Protein AF-A0A2E7MRR0-F1 (afdb_monomer_lite)

Foldseek 3Di:
DDPPDDPPVVVVVVPPDCVCVVVVVVVVVLVCVQVVQQAWDFDDDPPDTDTGGPNVVVVVVVVVVVVVVVVVVVVVVVVVVD

Secondary structure (DSSP, 8-state):
------SHHHHHHTT--HHHHHHHHHHHHHHHHHHHTTSEEEEEETTEEEEEEHHHHHHHHHHHHHHHHHHHHHHHHHHH--

Structure (mmCIF, N/CA/C/O backbone):
data_AF-A0A2E7MRR0-F1
#
_entry.id   AF-A0A2E7MRR0-F1
#
loop_
_atom_site.group_PDB
_atom_site.id
_atom_site.type_symbol
_atom_site.label_atom_id
_atom_site.label_alt_id
_atom_site.label_comp_id
_atom_site.label_asym_id
_atom_site.label_entity_id
_atom_site.label_seq_id
_atom_site.pdbx_PDB_ins_code
_atom_site.Cartn_x
_atom_site.Cartn_y
_atom_site.Cartn_z
_atom_site.occupancy
_atom_site.B_iso_or_equiv
_atom_site.auth_seq_id
_atom_site.auth_comp_id
_atom_site.auth_asym_id
_atom_site.auth_atom_id
_atom_site.pdbx_PDB_model_num
ATOM 1 N N . MET A 1 1 ? 16.273 -17.889 -50.638 1.00 42.53 1 MET A N 1
ATOM 2 C CA . MET A 1 1 ? 16.928 -16.684 -50.091 1.00 42.53 1 MET A CA 1
ATOM 3 C C . MET A 1 1 ? 15.915 -16.065 -49.149 1.00 42.53 1 MET A C 1
ATOM 5 O O . MET A 1 1 ? 15.018 -15.368 -49.596 1.00 42.53 1 MET A O 1
ATOM 9 N N . GLU A 1 2 ? 15.949 -16.493 -47.889 1.00 51.34 2 GLU A N 1
ATOM 10 C CA . GLU A 1 2 ? 15.046 -16.028 -46.835 1.00 51.34 2 GLU A CA 1
ATOM 11 C C . GLU A 1 2 ? 15.609 -14.746 -46.222 1.00 51.34 2 GLU A C 1
ATOM 13 O O . GLU A 1 2 ? 16.517 -14.781 -45.389 1.00 51.34 2 GLU A O 1
ATOM 18 N N . ASP A 1 3 ? 15.068 -13.608 -46.651 1.00 54.47 3 ASP A N 1
ATOM 19 C CA . ASP A 1 3 ? 15.348 -12.315 -46.039 1.00 54.47 3 ASP A CA 1
ATOM 20 C C . ASP A 1 3 ? 14.700 -12.271 -44.652 1.00 54.47 3 ASP A C 1
ATOM 22 O O . ASP A 1 3 ? 13.520 -11.974 -44.459 1.00 54.47 3 ASP A O 1
ATOM 26 N N . SER A 1 4 ? 15.508 -12.626 -43.662 1.00 57.41 4 SER A N 1
ATOM 27 C CA . SER A 1 4 ? 15.196 -12.502 -42.246 1.00 57.41 4 SER A CA 1
ATOM 28 C C . SER A 1 4 ? 15.037 -11.018 -41.932 1.00 57.41 4 SER A C 1
ATOM 30 O O . SER A 1 4 ? 16.035 -10.311 -41.903 1.00 57.41 4 SER A O 1
ATOM 32 N N . GLN A 1 5 ? 13.809 -10.532 -41.731 1.00 61.09 5 GLN A N 1
ATOM 33 C CA . GLN A 1 5 ? 13.509 -9.132 -41.417 1.00 61.09 5 GLN A CA 1
ATOM 34 C C . GLN A 1 5 ? 13.661 -8.890 -39.898 1.00 61.09 5 GLN A C 1
ATOM 36 O O . GLN A 1 5 ? 12.721 -9.178 -39.154 1.00 61.09 5 GLN A O 1
ATOM 41 N N . PRO A 1 6 ? 14.783 -8.351 -39.367 1.00 56.66 6 PRO A N 1
ATOM 42 C CA . PRO A 1 6 ? 15.027 -8.300 -37.932 1.00 56.66 6 PRO A CA 1
ATOM 43 C C . PRO A 1 6 ? 15.186 -6.832 -37.523 1.00 56.66 6 PRO A C 1
ATOM 45 O O . PRO A 1 6 ? 16.281 -6.380 -37.212 1.00 56.66 6 PRO A O 1
ATOM 48 N N . SER A 1 7 ? 14.134 -6.019 -37.644 1.00 63.12 7 SER A N 1
ATOM 49 C CA . SER A 1 7 ? 14.291 -4.580 -37.352 1.00 63.12 7 SER A CA 1
ATOM 50 C C . SER A 1 7 ? 13.036 -3.884 -36.831 1.00 63.12 7 SER A C 1
ATOM 52 O O . SER A 1 7 ? 13.130 -3.009 -35.974 1.00 63.12 7 SER A O 1
ATOM 54 N N . SER A 1 8 ? 11.837 -4.335 -37.218 1.00 65.19 8 SER A N 1
ATOM 55 C CA . SER A 1 8 ? 10.601 -3.661 -36.790 1.00 65.19 8 SER A CA 1
ATOM 56 C C . SER A 1 8 ? 10.321 -3.794 -35.283 1.00 65.19 8 SER A C 1
ATOM 58 O O . SER A 1 8 ? 9.826 -2.858 -34.657 1.00 65.19 8 SER A O 1
ATOM 60 N N . ALA A 1 9 ? 10.674 -4.925 -34.662 1.00 65.19 9 ALA A N 1
ATOM 61 C CA . ALA A 1 9 ? 10.462 -5.138 -33.227 1.00 65.19 9 ALA A CA 1
ATOM 62 C C . ALA A 1 9 ? 11.413 -4.294 -32.356 1.00 65.19 9 ALA A C 1
ATOM 64 O O . ALA A 1 9 ? 10.988 -3.712 -31.358 1.00 65.19 9 ALA A O 1
ATOM 65 N N . ALA A 1 10 ? 12.681 -4.175 -32.758 1.00 63.75 10 ALA A N 1
ATOM 66 C CA . ALA A 1 10 ? 13.692 -3.423 -32.020 1.00 63.75 10 ALA A CA 1
ATOM 6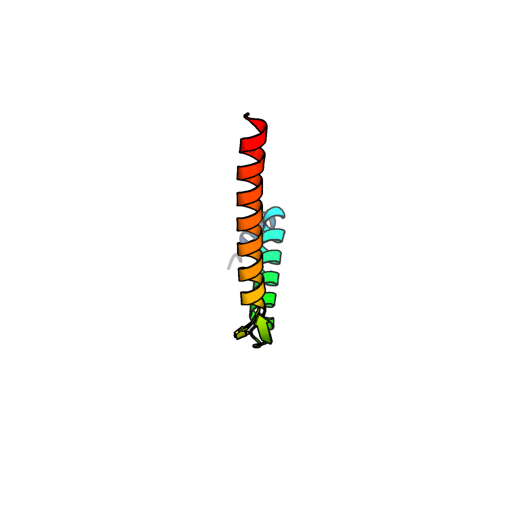7 C C . ALA A 1 10 ? 13.456 -1.901 -32.086 1.00 63.75 10 ALA A C 1
ATOM 69 O O . ALA A 1 10 ? 13.609 -1.209 -31.079 1.00 63.75 10 ALA A O 1
ATOM 70 N N . GLU A 1 11 ? 13.004 -1.371 -33.230 1.00 63.69 11 GLU A N 1
ATOM 71 C CA . GLU A 1 11 ? 12.632 0.048 -33.351 1.00 63.69 11 GLU A CA 1
ATOM 72 C C . GLU A 1 11 ? 11.382 0.418 -32.542 1.00 63.69 11 GLU A C 1
ATOM 74 O O . GLU A 1 11 ? 11.289 1.527 -32.012 1.00 63.69 11 GLU A O 1
ATOM 79 N N . ARG A 1 12 ? 10.425 -0.508 -32.404 1.00 62.12 12 ARG A N 1
ATOM 80 C CA . ARG A 1 12 ? 9.200 -0.299 -31.615 1.00 62.12 12 ARG A CA 1
ATOM 81 C C . ARG A 1 12 ? 9.475 -0.186 -30.118 1.00 62.12 12 ARG A C 1
ATOM 83 O O . ARG A 1 12 ? 8.860 0.646 -29.457 1.00 62.12 12 ARG A O 1
ATOM 90 N N . LEU A 1 13 ? 10.430 -0.957 -29.598 1.00 61.66 13 LEU A N 1
ATOM 91 C CA . LEU A 1 13 ? 10.853 -0.872 -28.196 1.00 61.66 13 LEU A CA 1
ATOM 92 C C . LEU A 1 13 ? 11.547 0.462 -27.880 1.00 61.66 13 LEU A C 1
ATOM 94 O O . LEU A 1 13 ? 11.397 0.991 -26.782 1.00 61.66 13 LEU A O 1
ATOM 98 N N . LYS A 1 14 ? 12.238 1.057 -28.861 1.00 61.25 14 LYS A N 1
ATOM 99 C CA . LYS A 1 14 ? 12.936 2.344 -28.709 1.00 61.25 14 LYS A CA 1
ATOM 100 C C . LYS A 1 14 ? 11.988 3.550 -28.591 1.00 61.25 14 LYS A C 1
ATOM 102 O O . LYS A 1 14 ? 12.423 4.622 -28.184 1.00 61.25 14 LYS A O 1
ATOM 107 N N . LYS A 1 15 ? 10.703 3.384 -28.929 1.00 60.97 15 LYS A N 1
ATOM 108 C CA . LYS A 1 15 ? 9.656 4.419 -28.816 1.00 60.97 15 LYS A CA 1
ATOM 109 C C . LYS A 1 15 ? 8.815 4.320 -27.541 1.00 60.97 15 LYS A C 1
ATOM 111 O O . LYS A 1 15 ? 7.841 5.059 -27.410 1.00 60.97 15 LYS A O 1
ATOM 116 N N . ILE A 1 16 ? 9.150 3.424 -26.611 1.00 66.38 16 ILE A N 1
ATOM 117 C CA . ILE A 1 16 ? 8.471 3.392 -25.315 1.00 66.38 16 ILE A CA 1
ATOM 118 C C . ILE A 1 16 ? 8.940 4.607 -24.522 1.00 66.38 16 ILE A C 1
ATOM 120 O O . ILE A 1 16 ? 10.070 4.664 -24.042 1.00 66.38 16 ILE A O 1
ATOM 124 N N . ASP A 1 17 ? 8.055 5.593 -24.430 1.00 69.38 17 ASP A N 1
ATOM 125 C CA . ASP A 1 17 ? 8.284 6.816 -23.679 1.00 69.38 17 ASP A CA 1
ATOM 126 C C . ASP A 1 17 ? 8.622 6.448 -22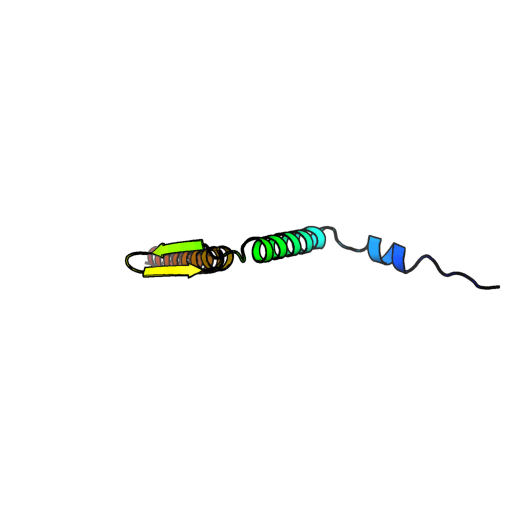.218 1.00 69.38 17 ASP A C 1
ATOM 128 O O . ASP A 1 17 ? 7.813 5.774 -21.565 1.00 69.38 17 ASP A O 1
ATOM 132 N N . PRO A 1 18 ? 9.777 6.865 -21.663 1.00 72.62 18 PRO A N 1
ATOM 133 C CA . PRO A 1 18 ? 10.191 6.507 -20.300 1.00 72.62 18 PRO A CA 1
ATOM 134 C C . PRO A 1 18 ? 9.165 6.914 -19.229 1.00 72.62 18 PRO A C 1
ATOM 136 O O . PRO A 1 18 ? 9.146 6.365 -18.129 1.00 72.62 18 PRO A O 1
ATOM 139 N N . LYS A 1 19 ? 8.239 7.814 -19.576 1.00 75.38 19 LYS A N 1
ATOM 140 C CA . LYS A 1 19 ? 7.070 8.186 -18.777 1.00 75.38 19 LYS A CA 1
ATOM 141 C C . LYS A 1 19 ? 6.167 6.998 -18.403 1.00 75.38 19 LYS A C 1
ATOM 143 O O . LYS A 1 19 ? 5.606 6.996 -17.310 1.00 75.38 19 LYS A O 1
ATOM 148 N N . TYR A 1 20 ? 6.036 5.984 -19.262 1.00 78.12 20 TYR A N 1
ATOM 149 C CA . TYR A 1 20 ? 5.212 4.797 -18.983 1.00 78.12 20 TYR A CA 1
ATOM 150 C C . TYR A 1 20 ? 5.911 3.782 -18.077 1.00 78.12 20 TYR A C 1
ATOM 152 O O . TYR A 1 20 ? 5.251 2.966 -17.435 1.00 78.12 20 TYR A O 1
ATOM 160 N N . PHE A 1 21 ? 7.237 3.866 -17.973 1.00 85.38 21 PHE A N 1
ATOM 161 C CA . PHE A 1 21 ? 8.039 2.954 -17.167 1.00 85.38 21 PHE A CA 1
ATOM 162 C C . PHE A 1 21 ? 7.685 3.062 -15.678 1.00 85.38 21 PHE A C 1
ATOM 164 O O . PHE A 1 21 ? 7.533 2.048 -15.003 1.00 85.38 21 PHE A O 1
ATOM 171 N N . GLY A 1 22 ? 7.439 4.283 -15.187 1.00 89.31 22 GLY A N 1
ATOM 172 C CA . GLY A 1 22 ? 6.993 4.514 -13.811 1.00 89.31 22 GLY A CA 1
ATOM 173 C C . GLY A 1 22 ? 5.650 3.847 -13.503 1.00 89.31 22 GLY A C 1
ATOM 174 O O . GLY A 1 22 ? 5.525 3.174 -12.487 1.00 89.31 22 GLY A O 1
ATOM 175 N N . GLY A 1 23 ? 4.672 3.958 -14.408 1.00 89.38 23 GLY A N 1
ATOM 176 C CA . GLY A 1 23 ? 3.357 3.334 -14.232 1.00 89.38 23 GLY A CA 1
ATOM 177 C C . GLY A 1 23 ? 3.426 1.806 -14.204 1.00 89.38 23 GLY A C 1
ATOM 178 O O . GLY A 1 23 ? 2.815 1.179 -13.341 1.00 89.38 23 GLY A O 1
ATOM 179 N N . VAL A 1 24 ? 4.218 1.209 -15.102 1.00 90.06 24 VAL A N 1
ATOM 180 C CA . VAL A 1 24 ? 4.431 -0.246 -15.135 1.00 90.06 24 VAL A CA 1
ATOM 181 C C . VAL A 1 24 ? 5.139 -0.722 -13.866 1.00 90.06 24 VAL A C 1
ATOM 183 O O . VAL A 1 24 ? 4.685 -1.684 -13.254 1.00 90.06 24 VAL A O 1
ATOM 186 N N . ILE A 1 25 ? 6.194 -0.029 -13.420 1.00 93.62 25 ILE A N 1
ATOM 187 C CA . ILE A 1 25 ? 6.889 -0.360 -12.166 1.00 93.62 25 ILE A CA 1
ATOM 188 C C . ILE A 1 25 ? 5.931 -0.270 -10.979 1.00 93.62 25 ILE A C 1
ATOM 190 O O . ILE A 1 25 ? 5.849 -1.211 -10.193 1.00 93.62 25 ILE A O 1
ATOM 194 N N . SER A 1 26 ? 5.182 0.828 -10.849 1.00 90.75 26 SER A N 1
ATOM 195 C CA . SER A 1 26 ? 4.217 0.996 -9.760 1.00 90.75 26 SER A CA 1
ATOM 196 C C . SER A 1 26 ? 3.160 -0.105 -9.759 1.00 90.75 26 SER A C 1
ATOM 198 O O . SER A 1 26 ? 2.831 -0.619 -8.694 1.00 90.75 26 SER A O 1
ATOM 200 N N . LEU A 1 27 ? 2.662 -0.505 -10.933 1.00 89.44 27 LEU A N 1
ATOM 201 C CA . LEU A 1 27 ? 1.708 -1.603 -11.052 1.00 89.44 27 LEU A CA 1
ATOM 202 C C . LEU A 1 27 ? 2.319 -2.935 -10.599 1.00 89.44 27 LEU A C 1
ATOM 204 O O . LEU A 1 27 ? 1.695 -3.653 -9.825 1.00 89.44 27 LEU A O 1
ATOM 208 N N . VAL A 1 28 ? 3.540 -3.254 -11.036 1.00 94.75 28 VAL A N 1
ATOM 209 C CA . VAL A 1 28 ? 4.240 -4.484 -10.628 1.00 94.75 28 VAL A CA 1
ATOM 210 C C . VAL A 1 28 ? 4.466 -4.507 -9.117 1.00 94.75 28 VAL A C 1
ATOM 212 O O . VAL A 1 28 ? 4.154 -5.503 -8.469 1.00 94.75 28 VAL A O 1
ATOM 215 N N . VAL A 1 29 ? 4.948 -3.404 -8.539 1.00 93.75 29 VAL A N 1
ATOM 216 C CA . VAL A 1 29 ? 5.146 -3.273 -7.088 1.00 93.75 29 VAL A CA 1
ATOM 217 C C . VAL A 1 29 ? 3.825 -3.444 -6.341 1.00 93.75 29 VAL A C 1
ATOM 219 O O . VAL A 1 29 ? 3.782 -4.167 -5.350 1.00 93.75 29 VAL A O 1
ATOM 222 N N . LEU A 1 30 ? 2.739 -2.837 -6.829 1.00 87.19 30 LEU A N 1
ATOM 223 C CA . LEU A 1 30 ? 1.414 -2.973 -6.227 1.00 87.19 30 LEU A CA 1
ATOM 224 C C . LEU A 1 30 ? 0.911 -4.421 -6.270 1.00 87.19 30 LEU A C 1
ATOM 226 O O . LEU A 1 30 ? 0.385 -4.916 -5.278 1.00 87.19 30 LEU A O 1
ATOM 230 N N . LEU A 1 31 ? 1.086 -5.114 -7.395 1.00 88.12 31 LEU A N 1
ATOM 231 C CA . LEU A 1 31 ? 0.692 -6.516 -7.524 1.00 88.12 31 LEU A CA 1
ATOM 232 C C . LEU A 1 31 ? 1.493 -7.410 -6.575 1.00 88.12 31 LEU A C 1
ATOM 234 O O . LEU A 1 31 ? 0.903 -8.223 -5.867 1.00 88.12 31 LEU A O 1
ATOM 238 N N . LEU A 1 32 ? 2.816 -7.229 -6.508 1.00 90.88 32 LEU A N 1
ATOM 239 C CA . LEU A 1 32 ? 3.663 -7.944 -5.551 1.00 90.88 32 LEU A CA 1
ATOM 240 C C . LEU A 1 32 ? 3.233 -7.665 -4.114 1.00 90.88 32 LEU A C 1
ATOM 242 O O . LEU A 1 32 ? 3.128 -8.593 -3.320 1.00 90.88 32 LEU A O 1
ATOM 246 N N . PHE A 1 33 ? 2.930 -6.407 -3.801 1.00 86.81 33 PHE A N 1
ATOM 247 C CA . PHE A 1 33 ? 2.422 -6.015 -2.500 1.00 86.81 33 PHE A CA 1
ATOM 248 C C . PHE A 1 33 ? 1.129 -6.769 -2.152 1.00 86.81 33 PHE A C 1
ATOM 250 O O . PHE A 1 33 ? 1.058 -7.380 -1.091 1.00 86.81 33 PHE A O 1
ATOM 257 N N . VAL A 1 34 ? 0.137 -6.804 -3.048 1.00 83.69 34 VAL A N 1
ATOM 258 C CA . VAL A 1 34 ? -1.130 -7.529 -2.828 1.00 83.69 34 VAL A CA 1
ATOM 259 C C . VAL A 1 34 ? -0.897 -9.030 -2.642 1.00 83.69 34 VAL A C 1
ATOM 261 O O . VAL A 1 34 ? -1.385 -9.611 -1.671 1.00 83.69 34 VAL A O 1
ATOM 264 N N . PHE A 1 35 ? -0.129 -9.661 -3.536 1.00 85.31 35 PHE A N 1
ATOM 265 C CA . PHE A 1 35 ? 0.102 -11.105 -3.483 1.00 85.31 35 PHE A CA 1
ATOM 266 C C . PHE A 1 35 ? 0.909 -11.530 -2.254 1.00 85.31 35 PHE A C 1
ATOM 268 O O . PHE A 1 35 ? 0.565 -12.529 -1.629 1.00 85.31 35 PHE A O 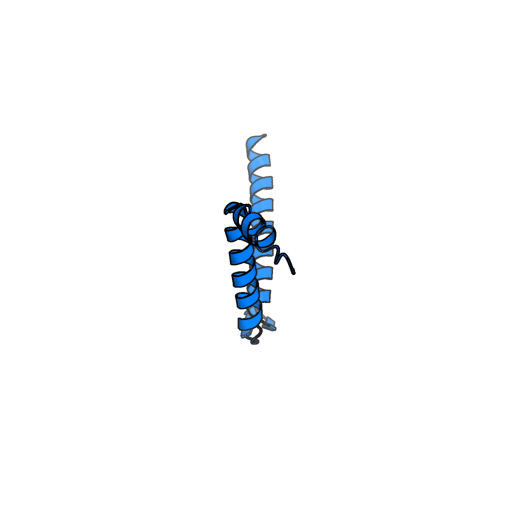1
ATOM 275 N N . GLN A 1 36 ? 1.927 -10.761 -1.857 1.00 84.56 36 GLN A N 1
ATOM 276 C CA . GLN A 1 36 ? 2.696 -11.045 -0.639 1.00 84.56 36 GLN A CA 1
ATOM 277 C C . GLN A 1 36 ? 1.870 -10.813 0.633 1.00 84.56 36 GLN A C 1
ATOM 279 O O . GLN A 1 36 ? 2.022 -11.540 1.605 1.00 84.56 36 GLN A O 1
ATOM 284 N N . ASN A 1 37 ? 0.953 -9.843 0.627 1.00 87.00 37 ASN A N 1
ATOM 285 C CA . ASN A 1 37 ? 0.154 -9.474 1.799 1.00 87.00 37 ASN A CA 1
ATOM 286 C C . ASN A 1 37 ? -1.231 -10.143 1.824 1.00 87.00 37 ASN A C 1
ATOM 288 O O . ASN A 1 37 ? -2.169 -9.610 2.419 1.00 87.00 37 ASN A O 1
ATOM 292 N N . THR A 1 38 ? -1.379 -11.297 1.165 1.00 85.88 38 THR A N 1
ATOM 293 C CA . THR A 1 38 ? -2.615 -12.101 1.222 1.00 85.88 38 THR A CA 1
ATOM 294 C C . THR A 1 38 ? -2.730 -12.891 2.533 1.00 85.88 38 THR A C 1
ATOM 296 O O . THR A 1 38 ? -3.816 -13.356 2.887 1.00 85.88 38 THR A O 1
ATOM 299 N N . GLU A 1 39 ? -1.634 -13.009 3.287 1.00 85.19 39 GLU A N 1
ATOM 300 C CA . GLU A 1 39 ? -1.656 -13.583 4.630 1.00 85.19 39 GLU A CA 1
ATOM 301 C C . GLU A 1 39 ? -2.617 -12.813 5.542 1.00 85.19 39 GLU A C 1
ATOM 303 O O . GLU A 1 39 ? -2.653 -11.580 5.566 1.00 85.19 39 GLU A O 1
ATOM 308 N N . LYS A 1 40 ? -3.443 -13.564 6.274 1.00 85.94 40 LYS A N 1
ATOM 309 C CA . LYS A 1 40 ? -4.462 -12.993 7.153 1.00 85.94 40 LYS A CA 1
ATOM 310 C C . LYS A 1 40 ? -3.789 -12.471 8.416 1.00 85.94 40 LYS A C 1
ATOM 312 O O . LYS A 1 40 ? -3.195 -13.245 9.161 1.00 85.94 40 LYS A O 1
ATOM 317 N N . THR A 1 41 ? -3.928 -11.179 8.676 1.00 86.00 41 THR A N 1
ATOM 318 C CA . THR A 1 41 ? -3.510 -10.555 9.931 1.00 86.00 41 THR A CA 1
ATOM 319 C C . THR A 1 41 ? -4.731 -10.369 10.824 1.00 86.00 41 THR A C 1
ATOM 321 O O . THR A 1 41 ? -5.816 -10.041 10.337 1.00 86.00 41 THR A O 1
ATOM 324 N N . GLN A 1 42 ? -4.561 -10.590 12.127 1.00 91.81 42 GLN A N 1
ATOM 325 C CA . GLN A 1 42 ? -5.590 -10.270 13.112 1.00 91.81 42 GLN A CA 1
ATOM 326 C C . GLN A 1 42 ? -5.612 -8.760 13.329 1.00 91.81 42 GLN A C 1
ATOM 328 O O . GLN A 1 42 ? -4.597 -8.170 13.698 1.00 91.81 42 GLN A O 1
ATOM 333 N N . VAL A 1 43 ? -6.757 -8.143 13.062 1.00 91.06 43 VAL A N 1
ATOM 334 C CA . VAL A 1 43 ? -6.977 -6.714 13.258 1.00 91.06 43 VAL A CA 1
ATOM 335 C C . VAL A 1 43 ? -8.004 -6.542 14.362 1.00 91.06 43 VAL A C 1
ATOM 337 O O . VAL A 1 43 ? -9.158 -6.939 14.202 1.00 91.06 43 VAL A O 1
ATOM 340 N N . GLU A 1 44 ? -7.573 -5.916 15.450 1.00 91.62 44 GLU A N 1
ATOM 341 C CA . GLU A 1 44 ? -8.443 -5.473 16.532 1.00 91.62 44 GLU A CA 1
ATOM 342 C C . GLU A 1 44 ? -8.822 -4.010 16.267 1.00 91.62 44 GLU A C 1
ATOM 344 O O . GLU A 1 44 ? -7.971 -3.115 16.237 1.00 91.62 44 GLU A O 1
ATOM 349 N N . PHE A 1 45 ? -10.103 -3.760 16.000 1.00 89.38 45 PHE A N 1
ATOM 350 C CA . PHE A 1 45 ? -10.621 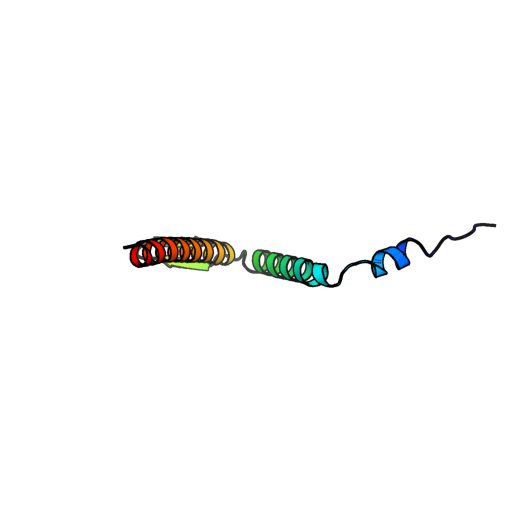-2.421 15.741 1.00 89.38 45 PHE A CA 1
ATOM 351 C C . PHE A 1 45 ? -11.824 -2.122 16.630 1.00 89.38 45 PHE A C 1
ATOM 353 O O . PHE A 1 45 ? -12.924 -2.631 16.410 1.00 89.38 45 PHE A O 1
ATOM 360 N N . LEU A 1 46 ? -11.618 -1.226 17.600 1.00 91.25 46 LEU A N 1
ATOM 361 C CA . LEU A 1 46 ? -12.583 -0.859 18.639 1.00 91.25 46 LEU A CA 1
ATOM 362 C C . LEU A 1 46 ? -13.007 -2.061 19.502 1.00 91.25 46 LEU A C 1
ATOM 364 O O . LEU A 1 46 ? -12.439 -2.274 20.563 1.00 91.25 46 LEU A O 1
ATOM 368 N N . TRP A 1 47 ? -14.005 -2.818 19.053 1.00 94.69 47 TRP A N 1
ATOM 369 C CA . TRP A 1 47 ? -14.553 -4.023 19.696 1.00 94.69 47 TRP A CA 1
ATOM 370 C C . TRP A 1 47 ? -14.783 -5.150 18.677 1.00 94.69 47 TRP A C 1
ATOM 372 O O . TRP A 1 47 ? -15.550 -6.079 18.923 1.00 94.69 47 TRP A O 1
ATOM 382 N N . PHE A 1 48 ? -14.170 -5.035 17.498 1.00 91.75 48 PHE A N 1
ATOM 383 C CA . PHE A 1 48 ? -14.219 -6.037 16.445 1.00 91.75 48 PHE A CA 1
ATOM 384 C C . PHE A 1 48 ? -12.859 -6.702 16.284 1.00 91.75 48 PHE A C 1
ATOM 386 O O . PHE A 1 48 ? -11.860 -6.014 16.084 1.00 91.75 48 PHE A O 1
ATOM 393 N N . ASP A 1 49 ? -12.873 -8.031 16.260 1.00 94.00 49 ASP A N 1
ATOM 394 C CA . ASP A 1 49 ? -11.739 -8.862 15.873 1.00 94.00 49 ASP A CA 1
ATOM 395 C C . ASP A 1 49 ? -11.990 -9.435 14.483 1.00 94.00 49 ASP A C 1
ATOM 397 O O . ASP A 1 49 ? -12.902 -10.240 14.273 1.00 94.00 49 ASP A O 1
ATOM 401 N N . ILE A 1 50 ? -11.200 -8.991 13.507 1.00 92.44 50 ILE A N 1
ATOM 402 C CA . ILE A 1 50 ? -11.369 -9.377 12.107 1.00 92.44 50 ILE A CA 1
ATOM 403 C C . ILE A 1 50 ? -10.042 -9.903 11.566 1.00 92.44 50 ILE A C 1
ATOM 405 O O . ILE A 1 50 ? -9.024 -9.214 11.575 1.00 92.44 50 ILE A O 1
ATOM 409 N N . ALA A 1 51 ? -10.073 -11.120 11.025 1.00 92.81 51 ALA A N 1
ATOM 410 C CA . ALA A 1 51 ? -8.963 -11.691 10.275 1.00 92.81 51 ALA A CA 1
ATOM 411 C C . ALA A 1 51 ? -9.052 -11.238 8.813 1.00 92.81 51 ALA A C 1
ATOM 413 O O . ALA A 1 51 ? -9.910 -11.720 8.065 1.00 92.81 51 ALA A O 1
ATOM 414 N N . MET A 1 52 ? -8.164 -10.343 8.379 1.00 89.88 52 MET A N 1
ATOM 415 C CA . MET A 1 52 ? -8.150 -9.872 6.993 1.00 89.88 52 MET A CA 1
ATOM 416 C C . MET A 1 52 ? -6.733 -9.715 6.431 1.00 89.88 52 MET A C 1
ATOM 418 O O . MET A 1 52 ? -5.799 -9.426 7.176 1.00 89.88 52 MET A O 1
ATOM 422 N N . PRO A 1 53 ? -6.556 -9.911 5.113 1.00 90.81 53 PRO A N 1
ATOM 423 C CA . PRO A 1 53 ? -5.320 -9.565 4.422 1.00 90.81 53 PRO A CA 1
ATOM 424 C C . PRO A 1 53 ? -4.917 -8.104 4.645 1.00 90.81 53 PRO A C 1
ATOM 426 O O . PRO A 1 53 ? -5.752 -7.199 4.546 1.00 90.81 53 PRO A O 1
ATOM 429 N N . LEU A 1 54 ? -3.628 -7.857 4.870 1.00 88.88 54 LEU A N 1
ATOM 430 C CA . LEU A 1 54 ? -3.106 -6.521 5.178 1.00 88.88 54 LEU A CA 1
ATOM 431 C C . LEU A 1 54 ? -3.358 -5.521 4.036 1.00 88.88 54 LEU A C 1
ATOM 433 O O . LEU A 1 54 ? -3.668 -4.354 4.286 1.00 88.88 54 LEU A O 1
ATOM 437 N N . PHE A 1 55 ? -3.327 -5.966 2.774 1.00 85.94 55 PHE A N 1
ATOM 438 C CA . PHE A 1 55 ? -3.601 -5.075 1.640 1.00 85.94 55 PHE A CA 1
ATOM 439 C C . PHE A 1 55 ? -5.023 -4.492 1.673 1.00 85.94 55 PHE A C 1
ATOM 441 O O . PHE A 1 55 ? -5.211 -3.327 1.322 1.00 85.94 55 PHE A O 1
ATOM 448 N N . LEU A 1 56 ? -6.019 -5.260 2.136 1.00 88.62 56 LEU A N 1
ATOM 449 C CA . LEU A 1 56 ? -7.390 -4.765 2.279 1.00 88.62 56 LEU A CA 1
ATOM 450 C C . LEU A 1 56 ? -7.469 -3.670 3.345 1.00 88.62 56 LEU A C 1
ATOM 452 O O . LEU A 1 56 ? -8.193 -2.692 3.156 1.00 88.62 56 LEU A O 1
ATOM 456 N N . LEU A 1 57 ? -6.690 -3.788 4.426 1.00 88.88 57 LEU A N 1
ATOM 457 C CA . LEU A 1 57 ? -6.631 -2.777 5.483 1.00 88.88 57 LEU A CA 1
ATOM 458 C C . LEU A 1 57 ? -6.078 -1.453 4.953 1.00 88.88 57 LEU A C 1
ATOM 460 O O . LEU A 1 57 ? -6.629 -0.384 5.222 1.00 88.88 57 LEU A O 1
ATOM 464 N N . LEU A 1 58 ? -5.012 -1.517 4.156 1.00 88.44 58 LEU A N 1
ATOM 465 C CA . LEU A 1 58 ? -4.408 -0.330 3.552 1.00 88.44 58 LEU A CA 1
ATOM 466 C C . LEU A 1 58 ? -5.329 0.339 2.537 1.00 88.44 58 LEU A C 1
ATOM 468 O O . LEU A 1 58 ? -5.450 1.562 2.541 1.00 88.44 58 LEU A O 1
ATOM 472 N N . VAL A 1 59 ? -6.014 -0.441 1.698 1.00 90.12 59 VAL A N 1
ATOM 473 C CA . VAL A 1 59 ? -7.006 0.108 0.763 1.00 90.12 59 VAL A CA 1
ATOM 474 C C . VAL A 1 59 ? -8.122 0.808 1.536 1.00 90.12 59 VAL A C 1
ATOM 476 O O . VAL A 1 59 ? -8.444 1.957 1.236 1.00 90.12 59 VAL A O 1
ATOM 479 N N . LEU A 1 60 ? -8.669 0.161 2.568 1.00 91.69 60 LEU A N 1
ATOM 480 C CA . LEU A 1 60 ? -9.751 0.726 3.370 1.00 91.69 60 LEU A CA 1
ATOM 481 C C . LEU A 1 60 ? -9.325 2.034 4.052 1.00 91.69 60 LEU A C 1
ATOM 483 O O . LEU A 1 60 ? -9.994 3.057 3.912 1.00 91.69 60 LEU A O 1
ATOM 487 N N . THR A 1 61 ? -8.182 2.031 4.736 1.00 91.00 61 THR A N 1
ATOM 488 C CA . THR A 1 61 ? -7.660 3.220 5.431 1.00 91.00 61 THR A CA 1
ATOM 489 C C . THR A 1 61 ? -7.289 4.349 4.467 1.00 91.00 61 THR A C 1
ATOM 491 O O . THR A 1 61 ? -7.582 5.508 4.757 1.00 91.00 61 THR A O 1
ATOM 494 N N . SER A 1 62 ? -6.732 4.041 3.292 1.00 92.62 62 SER A N 1
ATOM 495 C CA . SER A 1 62 ? -6.442 5.027 2.241 1.00 92.62 62 SER A CA 1
ATOM 496 C C . SER A 1 62 ? -7.714 5.688 1.697 1.00 92.62 62 SER A C 1
ATOM 498 O O . SER A 1 62 ? -7.764 6.914 1.532 1.00 92.62 62 SER A O 1
ATOM 500 N N . VAL A 1 63 ? -8.773 4.901 1.479 1.00 96.44 63 VAL A N 1
ATOM 501 C CA . VAL A 1 63 ? -10.085 5.414 1.064 1.00 96.44 63 VAL A CA 1
ATOM 502 C C . VAL A 1 63 ? -10.673 6.312 2.152 1.00 96.44 63 VAL A C 1
ATOM 504 O O . VAL A 1 63 ? -11.059 7.443 1.855 1.00 96.44 63 VAL A O 1
ATOM 507 N N . LEU A 1 64 ? -10.685 5.869 3.414 1.00 96.19 64 LEU A N 1
ATOM 508 C CA . LEU A 1 64 ? -11.172 6.678 4.536 1.00 96.19 64 LEU A CA 1
ATOM 509 C C . LEU A 1 64 ? -10.405 8.000 4.671 1.00 96.19 64 LEU A 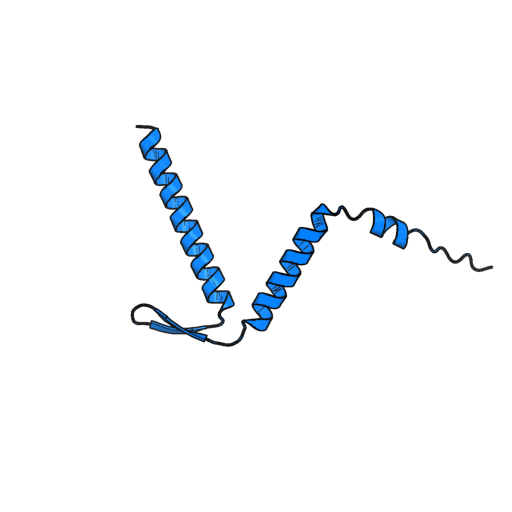C 1
ATOM 511 O O . LEU A 1 64 ? -11.026 9.061 4.751 1.00 96.19 64 LEU A O 1
ATOM 515 N N . ALA A 1 65 ? -9.071 7.962 4.645 1.00 94.75 65 ALA A N 1
ATOM 516 C CA . ALA A 1 65 ? -8.235 9.158 4.716 1.00 94.75 65 ALA A CA 1
ATOM 517 C C . ALA A 1 65 ? -8.538 10.134 3.567 1.00 94.75 65 ALA A C 1
ATOM 519 O O . ALA A 1 65 ? -8.678 11.338 3.792 1.00 94.75 65 ALA A O 1
ATOM 520 N N . SER A 1 66 ? -8.712 9.617 2.347 1.00 96.88 66 SER A N 1
ATOM 521 C CA . SER A 1 66 ? -9.067 10.422 1.173 1.00 96.88 66 SER A CA 1
ATOM 522 C C . SER A 1 66 ? -10.438 11.085 1.324 1.00 96.88 66 SER A C 1
ATOM 524 O O . SER A 1 66 ? -10.587 12.272 1.028 1.00 96.88 66 SER A O 1
ATOM 526 N N . LEU A 1 67 ? -11.437 10.360 1.837 1.00 97.75 67 LEU A N 1
A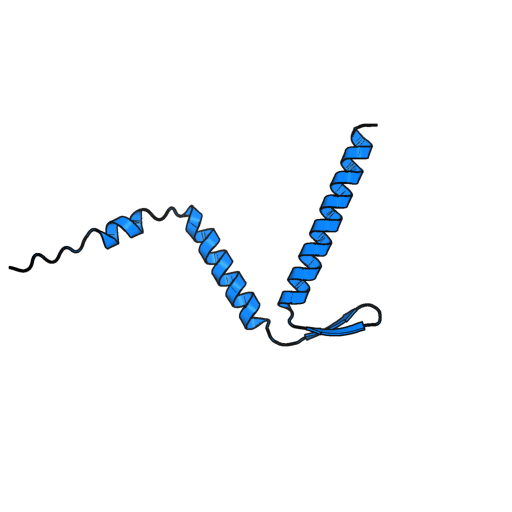TOM 527 C CA . LEU A 1 67 ? -12.768 10.911 2.109 1.00 97.75 67 LEU A CA 1
ATOM 528 C C . LEU A 1 67 ? -12.718 12.019 3.169 1.00 97.75 67 LEU A C 1
ATOM 530 O O . LEU A 1 67 ? -13.316 13.079 2.973 1.00 97.75 67 LEU A O 1
ATOM 534 N N . ILE A 1 68 ? -11.967 11.811 4.255 1.00 97.31 68 ILE A N 1
ATOM 535 C CA . ILE A 1 68 ? -11.754 12.824 5.299 1.00 97.31 68 ILE A CA 1
ATOM 536 C C . ILE A 1 68 ? -11.084 14.067 4.700 1.00 97.31 68 ILE A C 1
ATOM 538 O O . ILE A 1 68 ? -11.558 15.183 4.912 1.00 97.31 68 ILE A O 1
ATOM 542 N N . ALA A 1 69 ? -10.027 13.894 3.903 1.00 96.62 69 ALA A N 1
ATOM 543 C CA . ALA A 1 69 ? -9.334 14.999 3.246 1.00 96.62 69 ALA A CA 1
ATOM 544 C C . ALA A 1 69 ? -10.267 15.795 2.318 1.00 96.62 69 ALA A C 1
ATOM 546 O O . ALA A 1 69 ? -10.286 17.027 2.365 1.00 96.62 69 ALA A O 1
ATOM 547 N N . LEU A 1 70 ? -11.088 15.112 1.513 1.00 96.31 70 LEU A N 1
ATOM 548 C CA . LEU A 1 70 ? -12.087 15.752 0.652 1.00 96.31 70 LEU A CA 1
ATOM 549 C C . LEU A 1 70 ? -13.129 16.531 1.462 1.00 96.31 70 LEU A C 1
ATOM 551 O O . LEU A 1 70 ? -13.486 17.653 1.089 1.00 96.31 70 LEU A O 1
ATOM 555 N N . LEU A 1 71 ? -13.600 15.973 2.578 1.00 96.69 71 LEU A N 1
ATOM 556 C CA . LEU A 1 71 ? -14.546 16.644 3.464 1.00 96.69 71 LEU A CA 1
ATOM 557 C C . LEU A 1 71 ? -13.931 17.912 4.072 1.00 96.69 71 LEU A C 1
ATOM 559 O O . LEU A 1 71 ? -14.535 18.983 3.997 1.00 96.69 71 LEU A O 1
ATOM 563 N N . LEU A 1 72 ? -12.706 17.824 4.594 1.00 96.31 72 LEU A N 1
ATOM 564 C CA . LEU A 1 72 ? -11.972 18.967 5.142 1.00 96.31 72 LEU A CA 1
ATOM 565 C C . LEU A 1 72 ? -11.746 20.060 4.092 1.00 96.31 72 LEU A C 1
ATOM 567 O O . LEU A 1 72 ? -11.933 21.240 4.386 1.00 96.31 72 LEU A O 1
ATOM 571 N N . GLN A 1 73 ? -11.412 19.689 2.853 1.00 94.62 73 GLN A N 1
ATOM 572 C CA . GLN A 1 73 ? -11.289 20.644 1.749 1.00 94.62 73 GLN A CA 1
ATOM 573 C C . GLN A 1 73 ? -12.614 21.341 1.422 1.00 94.62 73 GLN A C 1
ATOM 575 O O . GLN A 1 73 ? -12.625 22.534 1.122 1.00 94.62 73 GLN A O 1
ATOM 580 N N . ARG A 1 74 ? -13.742 20.625 1.461 1.00 93.56 74 ARG A N 1
ATOM 581 C CA . ARG A 1 74 ? -15.062 21.241 1.249 1.00 93.56 74 ARG A CA 1
ATOM 582 C C . ARG A 1 74 ? -15.404 22.220 2.369 1.00 93.56 74 ARG A C 1
ATOM 584 O O . ARG A 1 74 ? -15.870 23.326 2.094 1.00 93.56 74 ARG A O 1
ATOM 591 N N . LEU A 1 75 ? -15.133 21.843 3.616 1.00 93.25 75 LEU A N 1
ATOM 592 C CA . LEU A 1 75 ? -15.386 22.688 4.783 1.00 93.25 75 LEU A CA 1
ATOM 593 C C . LEU A 1 75 ? -14.494 23.939 4.798 1.00 93.25 75 LEU A C 1
ATOM 595 O O . LEU A 1 75 ? -14.973 25.027 5.116 1.00 93.25 75 LEU A O 1
ATOM 599 N N . SER A 1 76 ? -13.223 23.820 4.408 1.00 90.62 76 SER A N 1
ATOM 600 C CA . SER A 1 76 ? -12.299 24.959 4.349 1.00 90.62 76 SER A CA 1
ATOM 601 C C . SER A 1 76 ? -12.633 25.937 3.220 1.00 90.62 76 SER A C 1
ATOM 603 O O . SER A 1 76 ? -12.537 27.148 3.419 1.00 90.62 76 SER A O 1
ATOM 605 N N . ARG A 1 77 ? -13.109 25.449 2.064 1.00 85.75 77 ARG A N 1
ATOM 606 C CA . ARG A 1 77 ? -13.608 26.311 0.976 1.00 85.75 77 ARG A CA 1
ATOM 607 C C . ARG A 1 77 ? -14.836 27.115 1.399 1.00 85.75 77 ARG A C 1
ATOM 609 O O . ARG A 1 77 ? -14.902 28.301 1.095 1.00 85.75 77 ARG A O 1
ATOM 616 N N . LYS A 1 78 ? -15.767 26.509 2.147 1.00 80.38 78 LYS A N 1
ATOM 617 C CA . LYS A 1 78 ? -16.969 27.203 2.646 1.00 80.38 78 LYS A CA 1
ATOM 618 C C . LYS A 1 78 ? -16.625 28.361 3.592 1.00 80.38 78 LYS A C 1
ATOM 620 O O . LYS A 1 78 ? -17.279 29.392 3.534 1.00 80.38 78 LYS A O 1
ATOM 625 N N . ARG A 1 79 ? -15.575 28.221 4.411 1.00 72.69 79 ARG A N 1
ATOM 626 C CA . ARG A 1 79 ? -15.097 29.283 5.319 1.00 72.69 79 ARG A CA 1
ATOM 627 C C . ARG A 1 79 ? -14.362 30.434 4.626 1.00 72.69 79 ARG A C 1
ATOM 629 O O . ARG A 1 79 ? -14.244 31.486 5.225 1.00 72.69 79 ARG A O 1
ATOM 636 N N . ARG A 1 80 ? -13.842 30.242 3.408 1.00 70.44 80 ARG A N 1
ATOM 637 C CA . ARG A 1 80 ? -13.171 31.304 2.629 1.00 70.44 80 ARG A CA 1
ATOM 638 C C . ARG A 1 80 ? -14.123 32.145 1.774 1.00 70.44 80 ARG A C 1
ATOM 640 O O . ARG A 1 80 ? -13.693 33.153 1.232 1.00 70.44 80 ARG A O 1
ATOM 647 N N . SER A 1 81 ? -15.367 31.700 1.601 1.00 59.03 81 SER A N 1
ATOM 648 C CA . SER A 1 81 ? -16.389 32.367 0.779 1.00 59.03 81 SER A CA 1
ATOM 649 C C . SER A 1 81 ? -17.412 33.160 1.602 1.00 59.03 81 SER A C 1
ATOM 651 O O . SER A 1 81 ? -18.328 33.736 1.017 1.00 59.03 81 SER A O 1
ATOM 653 N N . SER A 1 82 ? -17.294 33.139 2.930 1.00 52.12 82 SER A N 1
ATOM 654 C CA . SER A 1 82 ? -18.093 33.925 3.871 1.00 52.12 82 SER A CA 1
ATOM 655 C C . SER A 1 82 ? -17.190 34.907 4.591 1.00 52.12 82 SER A C 1
ATOM 657 O O . SER A 1 82 ? -17.759 35.903 5.080 1.00 52.12 82 SER A O 1
#

pLDDT: mean 82.57, std 13.86, range [42.53, 97.75]

Sequence (82 aa):
MEDSQPSSAAERLKKIDPKYFGGVISLVVLLLFVFQNTEKTQVEFLWFDIAMPLFLLLVLTSVLASLIALLLQRLSRKRRSS

Radius of gyration: 23.48 Å; chains: 1; bounding box: 35×51×70 Å